Protein AF-A0A518LJ84-F1 (afdb_monomer)

Foldseek 3Di:
DDDPPPCVVLVDPLLVQLQDDPDDPVVNVVSNLVSLLSLLVQLVCLVVVNDCSCVVPLVSNLVSLVPDDDPDPSSVLSSVLSVLSSVCNVDVVSVVVCVVVNVVSNVVSCVPPVVVVVVV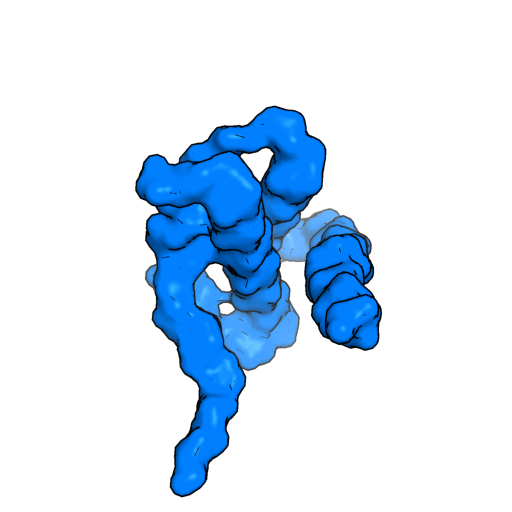VVVD

Structure (mmCIF, N/CA/C/O backbone):
data_AF-A0A518LJ84-F1
#
_entry.id   AF-A0A518LJ84-F1
#
loop_
_atom_site.group_PDB
_atom_site.id
_atom_site.type_symbol
_atom_site.label_atom_id
_atom_site.label_alt_id
_atom_site.label_comp_id
_atom_site.label_asym_id
_atom_site.label_entity_id
_atom_site.label_seq_id
_atom_site.pdbx_PDB_ins_code
_atom_site.Cartn_x
_atom_site.Cartn_y
_atom_site.Cartn_z
_atom_site.occupancy
_atom_site.B_iso_or_equiv
_atom_site.auth_seq_id
_atom_site.auth_comp_id
_atom_site.auth_asym_id
_atom_site.auth_atom_id
_atom_site.pdbx_PDB_model_num
ATOM 1 N N . MET A 1 1 ? 4.911 -29.704 13.830 1.00 45.94 1 MET A N 1
ATOM 2 C CA . MET A 1 1 ? 5.118 -28.261 14.050 1.00 45.94 1 MET A CA 1
ATOM 3 C C . MET A 1 1 ? 5.564 -27.697 12.721 1.00 45.94 1 MET A C 1
ATOM 5 O O . MET A 1 1 ? 6.708 -27.910 12.354 1.00 45.94 1 MET A O 1
ATOM 9 N N . GLY A 1 2 ? 4.630 -27.169 11.931 1.00 48.88 2 GLY A N 1
ATOM 10 C CA . GLY A 1 2 ? 4.992 -26.438 10.722 1.00 48.88 2 GLY A CA 1
ATOM 11 C C . GLY A 1 2 ? 5.272 -25.013 11.151 1.00 48.88 2 GLY A C 1
ATOM 12 O O . GLY A 1 2 ? 4.366 -24.380 11.690 1.00 48.88 2 GLY A O 1
ATOM 13 N N . ASP A 1 3 ? 6.508 -24.549 10.990 1.00 51.56 3 ASP A N 1
ATOM 14 C CA . ASP A 1 3 ? 6.766 -23.116 11.059 1.00 51.56 3 ASP A CA 1
ATOM 15 C C . ASP A 1 3 ? 5.828 -22.439 10.058 1.00 51.56 3 ASP A C 1
ATOM 17 O O . ASP A 1 3 ? 5.728 -22.858 8.900 1.00 51.56 3 ASP A O 1
ATOM 21 N N . LEU A 1 4 ? 5.091 -21.433 10.526 1.00 50.66 4 LEU A N 1
ATOM 22 C CA . LEU A 1 4 ? 4.371 -20.523 9.649 1.00 50.66 4 LEU A CA 1
ATOM 23 C C . LEU A 1 4 ? 5.421 -19.890 8.738 1.00 50.66 4 LEU A C 1
ATOM 25 O O . LEU A 1 4 ? 6.191 -19.033 9.165 1.00 50.66 4 LEU A O 1
ATOM 29 N N . TYR A 1 5 ? 5.495 -20.362 7.494 1.00 62.53 5 TYR A N 1
ATOM 30 C CA . TYR A 1 5 ? 6.326 -19.730 6.484 1.00 62.53 5 TYR A CA 1
ATOM 31 C C . TYR A 1 5 ? 5.837 -18.291 6.348 1.00 62.53 5 TYR A C 1
ATOM 33 O O . TYR A 1 5 ? 4.695 -18.076 5.950 1.00 62.53 5 TYR A O 1
ATOM 41 N N . TRP A 1 6 ? 6.667 -17.314 6.711 1.00 61.00 6 TRP A N 1
ATOM 42 C CA . TRP A 1 6 ? 6.274 -15.902 6.730 1.00 61.00 6 TRP A CA 1
ATOM 43 C C . TRP A 1 6 ? 5.717 -15.423 5.381 1.00 61.00 6 TRP A C 1
ATOM 45 O O . TRP A 1 6 ? 4.756 -14.661 5.360 1.00 61.00 6 TRP A O 1
ATOM 55 N N . GLY A 1 7 ? 6.204 -15.971 4.262 1.00 64.94 7 GLY A N 1
ATOM 56 C CA . GLY A 1 7 ? 5.665 -15.673 2.930 1.00 64.94 7 GLY A CA 1
ATOM 57 C C . GLY A 1 7 ? 4.229 -16.161 2.690 1.00 64.94 7 GLY A C 1
ATOM 58 O O . GLY A 1 7 ? 3.585 -15.698 1.758 1.00 64.94 7 GLY A O 1
ATOM 59 N N . SER A 1 8 ? 3.676 -17.044 3.534 1.00 74.19 8 SER A N 1
ATOM 60 C CA . SER A 1 8 ? 2.257 -17.438 3.459 1.00 74.19 8 SER A CA 1
ATOM 61 C C . SER A 1 8 ? 1.309 -16.284 3.784 1.00 74.19 8 SER A C 1
ATOM 63 O O . SER A 1 8 ? 0.186 -16.260 3.289 1.00 74.19 8 SER A O 1
ATOM 65 N N . VAL A 1 9 ? 1.773 -15.290 4.549 1.00 77.88 9 VAL A N 1
ATOM 66 C CA . VAL A 1 9 ? 1.003 -14.075 4.828 1.00 77.88 9 VAL A CA 1
ATOM 67 C C . VAL A 1 9 ? 0.796 -13.280 3.533 1.00 77.88 9 VAL A C 1
ATOM 69 O O . VAL A 1 9 ? -0.317 -12.848 3.259 1.00 77.88 9 VAL A O 1
ATOM 72 N N . TYR A 1 10 ? 1.810 -13.193 2.668 1.00 80.81 10 TYR A N 1
ATOM 73 C CA . TYR A 1 10 ? 1.715 -12.515 1.367 1.00 80.81 10 TYR A CA 1
ATOM 74 C C . TYR A 1 10 ? 0.922 -13.280 0.299 1.00 80.81 10 TYR A C 1
ATOM 76 O O . TYR A 1 10 ? 0.673 -12.748 -0.777 1.00 80.81 10 TYR A O 1
ATOM 84 N N . GLN A 1 11 ? 0.482 -14.509 0.582 1.00 81.88 11 GLN A N 1
ATOM 85 C CA . GLN A 1 11 ? -0.376 -15.272 -0.332 1.00 81.88 11 GLN A CA 1
ATOM 86 C C . GLN A 1 11 ? -1.857 -14.886 -0.222 1.00 81.88 11 GLN A C 1
ATOM 88 O O . GLN A 1 11 ? -2.664 -15.319 -1.046 1.00 81.88 11 GLN A O 1
ATOM 93 N N . LEU A 1 12 ? -2.237 -14.097 0.787 1.00 87.81 12 LEU A N 1
ATOM 94 C CA . LEU A 1 12 ? -3.615 -13.650 0.943 1.00 87.81 12 LEU A CA 1
ATOM 95 C C . LEU A 1 12 ? -3.965 -12.584 -0.112 1.00 87.81 12 LEU A C 1
ATOM 97 O O . LEU A 1 12 ? -3.167 -11.677 -0.359 1.00 87.81 12 LEU A O 1
ATOM 101 N N . PRO A 1 13 ? -5.166 -12.635 -0.720 1.00 90.88 13 PRO A N 1
ATOM 102 C CA . PRO A 1 13 ? -5.548 -11.707 -1.777 1.00 90.88 13 PRO A CA 1
ATOM 103 C C . PRO A 1 13 ? -6.042 -10.374 -1.198 1.00 90.88 13 PRO A C 1
ATOM 105 O O . PRO A 1 13 ? -7.207 -10.007 -1.316 1.00 90.88 13 PRO A O 1
ATOM 108 N N . TYR A 1 14 ? -5.150 -9.621 -0.550 1.00 93.56 14 TYR A N 1
ATOM 109 C CA . TYR A 1 14 ? -5.485 -8.366 0.140 1.00 93.56 14 TYR A CA 1
ATOM 110 C C . TYR A 1 14 ? -6.175 -7.325 -0.760 1.00 93.56 14 TYR A C 1
ATOM 112 O O . TYR A 1 14 ? -6.991 -6.540 -0.280 1.00 93.56 14 TYR A O 1
ATOM 120 N N . TRP A 1 15 ? -5.906 -7.338 -2.070 1.00 94.56 15 TRP A N 1
ATOM 121 C CA . TRP A 1 15 ? -6.569 -6.468 -3.053 1.00 94.56 15 TRP A CA 1
ATOM 122 C C . TRP A 1 15 ? -8.077 -6.748 -3.205 1.00 94.56 15 TRP A C 1
ATOM 124 O O . TRP A 1 15 ? -8.817 -5.881 -3.672 1.00 94.56 15 TRP A O 1
ATOM 134 N N . GLU A 1 16 ? -8.552 -7.934 -2.816 1.00 92.38 16 GLU A N 1
ATOM 135 C CA . GLU A 1 16 ? -9.975 -8.301 -2.847 1.00 92.38 16 GLU A CA 1
ATOM 136 C C . GLU A 1 16 ? -10.723 -7.790 -1.613 1.00 92.38 16 GLU A C 1
ATOM 138 O O . GLU A 1 16 ? -11.912 -7.492 -1.696 1.00 92.38 16 GLU A O 1
ATOM 143 N N . PHE A 1 17 ? -10.025 -7.630 -0.486 1.00 90.44 17 PHE A N 1
ATOM 144 C CA . PHE A 1 17 ? -10.625 -7.283 0.806 1.00 90.44 17 PHE A CA 1
ATOM 145 C C . PHE A 1 17 ? -10.529 -5.798 1.170 1.00 90.44 17 PHE A C 1
ATOM 147 O O . PHE A 1 17 ? -11.128 -5.368 2.153 1.00 90.44 17 PHE A O 1
ATOM 154 N N . ILE A 1 18 ? -9.802 -5.004 0.380 1.00 88.25 18 ILE A N 1
ATOM 155 C CA . ILE A 1 18 ? -9.523 -3.591 0.672 1.00 88.25 18 ILE A CA 1
ATOM 156 C C . ILE A 1 18 ? -10.785 -2.713 0.789 1.00 88.25 18 ILE A C 1
ATOM 158 O O . ILE A 1 18 ? -10.754 -1.687 1.465 1.00 88.25 18 ILE A O 1
ATOM 162 N N . ASP A 1 19 ? -11.882 -3.117 0.143 1.00 82.56 19 ASP A N 1
ATOM 163 C CA . ASP A 1 19 ? -13.167 -2.406 0.093 1.00 82.56 19 ASP A CA 1
ATOM 164 C C . ASP A 1 19 ? -14.325 -3.376 0.392 1.00 82.56 19 ASP A C 1
ATOM 166 O O . ASP A 1 19 ? -15.261 -3.537 -0.388 1.00 82.56 19 ASP A O 1
ATOM 170 N N . ALA A 1 20 ? -14.218 -4.130 1.491 1.00 77.50 20 ALA A N 1
ATOM 171 C CA . ALA A 1 20 ? -15.264 -5.068 1.889 1.00 77.50 20 ALA A CA 1
ATOM 172 C C . ALA A 1 20 ? -16.531 -4.322 2.360 1.00 77.50 20 ALA A C 1
ATOM 174 O O . ALA A 1 20 ? -16.497 -3.538 3.310 1.00 77.50 20 ALA A O 1
ATOM 175 N N . PHE A 1 21 ? -17.663 -4.591 1.700 1.00 66.75 21 PHE A N 1
ATOM 176 C CA . PHE A 1 21 ? -18.907 -3.819 1.838 1.00 66.75 21 PHE A CA 1
ATOM 177 C C . PHE A 1 21 ? -19.804 -4.212 3.025 1.00 66.75 21 PHE A C 1
ATOM 179 O O . PHE A 1 21 ? -20.750 -3.487 3.324 1.00 66.75 21 PHE A O 1
ATOM 186 N N . GLU A 1 22 ? -19.538 -5.332 3.702 1.00 80.69 22 GLU A N 1
ATOM 187 C CA . GLU A 1 22 ? -20.437 -5.896 4.731 1.00 80.69 22 GLU A CA 1
ATOM 188 C C . GLU A 1 22 ? -20.034 -5.565 6.180 1.00 80.69 22 GLU A C 1
ATOM 190 O O . GLU A 1 22 ? -20.578 -6.135 7.123 1.00 80.69 22 GLU A O 1
ATOM 195 N N . LEU A 1 23 ? -19.086 -4.648 6.370 1.00 85.12 23 LEU A N 1
ATOM 196 C CA . LEU A 1 23 ? -18.543 -4.293 7.682 1.00 85.12 23 LEU A CA 1
ATOM 197 C C . LEU A 1 23 ? -19.079 -2.951 8.182 1.00 85.12 23 LEU A C 1
ATOM 199 O O . LEU A 1 23 ? -19.420 -2.065 7.393 1.00 85.12 23 LEU A O 1
ATOM 203 N N . ASP A 1 24 ? -19.107 -2.786 9.506 1.00 89.75 24 ASP A N 1
ATOM 204 C CA . ASP A 1 24 ? -19.301 -1.462 10.094 1.00 89.75 24 ASP A CA 1
ATOM 205 C C . ASP A 1 24 ? -18.119 -0.528 9.767 1.00 89.75 24 ASP A C 1
ATOM 207 O O . ASP A 1 24 ? -17.092 -0.938 9.222 1.00 89.75 24 ASP A O 1
ATOM 211 N N . GLU A 1 25 ? -18.272 0.766 10.048 1.00 86.88 25 GLU A N 1
ATOM 212 C CA . GLU A 1 25 ? -17.279 1.767 9.654 1.00 86.88 25 GLU A CA 1
ATOM 213 C C . GLU A 1 25 ? -15.900 1.538 10.294 1.00 86.88 25 GLU A C 1
ATOM 215 O O . GLU A 1 25 ? -14.881 1.733 9.625 1.00 86.88 25 GLU A O 1
ATOM 220 N N . GLU A 1 26 ? -15.858 1.091 11.551 1.00 88.31 26 GLU A N 1
ATOM 221 C CA . GLU A 1 26 ? -14.619 0.851 12.291 1.00 88.31 26 GLU A CA 1
ATOM 222 C C . GLU A 1 26 ? -13.906 -0.402 11.773 1.00 88.31 26 GLU A C 1
ATOM 224 O O . GLU A 1 26 ? -12.722 -0.352 11.433 1.00 88.31 26 GLU A O 1
ATOM 229 N N . GLN A 1 27 ? -14.638 -1.505 11.630 1.00 89.56 27 GLN A N 1
ATOM 230 C CA . GLN A 1 27 ? -14.143 -2.763 11.080 1.00 89.56 27 GLN A CA 1
ATOM 231 C C . GLN A 1 27 ? -13.671 -2.597 9.639 1.00 89.56 27 GLN A C 1
ATOM 233 O O . GLN A 1 27 ? -12.604 -3.094 9.275 1.00 89.56 27 GLN A O 1
ATOM 238 N N . ARG A 1 28 ? -14.434 -1.863 8.823 1.00 89.56 28 ARG A N 1
ATOM 239 C CA . ARG A 1 28 ? -14.054 -1.542 7.448 1.00 89.56 28 ARG A CA 1
ATOM 240 C C . ARG A 1 28 ? -12.768 -0.732 7.429 1.00 89.56 28 ARG A C 1
ATOM 242 O O . ARG A 1 28 ? -11.857 -1.093 6.697 1.00 89.56 28 ARG A O 1
ATOM 249 N N . ARG A 1 29 ? -12.650 0.315 8.255 1.00 89.56 29 ARG A N 1
ATOM 250 C CA . ARG A 1 29 ? -11.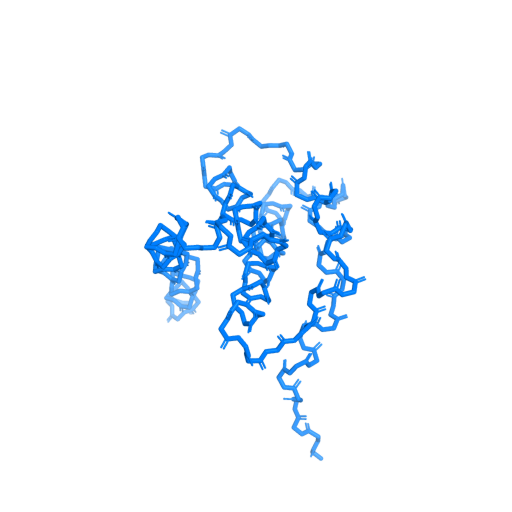419 1.115 8.344 1.00 89.56 29 ARG A CA 1
ATOM 251 C C . ARG A 1 29 ? -10.226 0.250 8.741 1.00 89.56 29 ARG A C 1
ATOM 253 O O . ARG A 1 29 ? -9.197 0.312 8.074 1.00 89.56 29 ARG A O 1
ATOM 260 N N . PHE A 1 30 ? -10.374 -0.573 9.777 1.00 89.88 30 PHE A N 1
ATOM 261 C CA . PHE A 1 30 ? -9.328 -1.489 10.226 1.00 89.88 30 PHE A CA 1
ATOM 262 C C . PHE A 1 30 ? -8.889 -2.441 9.106 1.00 89.88 30 PHE A C 1
ATOM 264 O O . PHE A 1 30 ? -7.693 -2.562 8.835 1.00 89.88 30 PHE A O 1
ATOM 271 N N . LEU A 1 31 ? -9.842 -3.069 8.410 1.00 91.75 31 LEU A N 1
ATOM 272 C CA . LEU A 1 31 ? -9.551 -3.997 7.320 1.00 91.75 31 LEU A CA 1
ATOM 273 C C . LEU A 1 31 ? -8.895 -3.292 6.128 1.00 91.75 31 LEU A C 1
ATOM 275 O O . LEU A 1 31 ? -7.877 -3.771 5.629 1.00 91.75 31 LEU A O 1
ATOM 279 N N . THR A 1 32 ? -9.432 -2.150 5.691 1.00 93.12 32 THR A N 1
ATOM 280 C CA . THR A 1 32 ? -8.875 -1.351 4.593 1.00 93.12 32 THR A CA 1
ATOM 281 C C . THR A 1 32 ? -7.443 -0.926 4.907 1.00 93.12 32 THR A C 1
ATOM 283 O O . THR A 1 32 ? -6.559 -1.096 4.069 1.00 93.12 32 THR A O 1
ATOM 286 N N . HIS A 1 33 ? -7.181 -0.422 6.119 1.00 93.94 33 HIS A N 1
ATOM 287 C CA . HIS A 1 33 ? -5.840 -0.008 6.547 1.00 93.94 33 HIS A CA 1
ATOM 288 C C . HIS A 1 33 ? -4.884 -1.195 6.613 1.00 93.94 33 HIS A C 1
ATOM 290 O O . HIS A 1 33 ? -3.781 -1.111 6.080 1.00 93.94 33 HIS A O 1
ATOM 296 N N . GLY A 1 34 ? -5.316 -2.319 7.188 1.00 93.12 34 GLY A N 1
ATOM 297 C CA . GLY A 1 34 ? -4.529 -3.550 7.225 1.00 93.12 34 GLY A CA 1
ATOM 298 C C . GLY A 1 34 ? -4.162 -4.047 5.825 1.00 93.12 34 GLY A C 1
ATOM 299 O O . GLY A 1 34 ? -2.992 -4.308 5.554 1.00 93.12 34 GLY A O 1
ATOM 300 N N . CYS A 1 35 ? -5.130 -4.107 4.906 1.00 94.94 35 CYS A N 1
ATOM 301 C CA . CYS A 1 35 ? -4.890 -4.517 3.520 1.00 94.94 35 CYS A CA 1
ATOM 302 C C . CYS A 1 35 ? -3.926 -3.566 2.803 1.00 94.94 35 CYS A C 1
ATOM 304 O O . CYS A 1 35 ? -3.002 -4.024 2.134 1.00 94.94 35 CYS A O 1
ATOM 306 N N . LEU A 1 36 ? -4.104 -2.251 2.968 1.00 95.81 36 LEU A N 1
ATOM 307 C CA . LEU A 1 36 ? -3.210 -1.245 2.394 1.00 95.81 36 LEU A CA 1
ATOM 308 C C . LEU A 1 36 ? -1.778 -1.401 2.906 1.00 95.81 36 LEU A C 1
ATOM 310 O O . LEU A 1 36 ? -0.854 -1.437 2.098 1.00 95.81 36 LEU A O 1
ATOM 314 N N . VAL A 1 37 ? -1.588 -1.537 4.221 1.00 95.75 37 VAL A N 1
ATOM 315 C CA . VAL A 1 37 ? -0.259 -1.732 4.821 1.00 95.75 37 VAL A CA 1
ATOM 316 C C . VAL A 1 37 ? 0.399 -2.992 4.265 1.00 95.75 37 VAL A C 1
ATOM 318 O O . VAL A 1 37 ? 1.544 -2.921 3.830 1.00 95.75 37 VAL A O 1
ATOM 321 N N . MET A 1 38 ? -0.326 -4.111 4.190 1.00 94.94 38 MET A N 1
ATOM 322 C CA . MET A 1 38 ? 0.222 -5.359 3.653 1.00 94.94 38 MET A CA 1
ATOM 323 C C . MET A 1 38 ? 0.633 -5.232 2.183 1.00 94.94 38 MET A C 1
ATOM 325 O O . MET A 1 38 ? 1.728 -5.657 1.818 1.00 94.94 38 MET A O 1
ATOM 329 N N . LEU A 1 39 ? -0.205 -4.615 1.343 1.00 95.69 39 LEU A N 1
ATOM 330 C CA . LEU A 1 39 ? 0.105 -4.368 -0.071 1.00 95.69 39 LEU A CA 1
ATOM 331 C C . LEU A 1 39 ? 1.320 -3.450 -0.243 1.00 95.69 39 LEU A C 1
ATOM 333 O O . LEU A 1 39 ? 2.155 -3.702 -1.109 1.00 95.69 39 LEU A O 1
ATOM 337 N N . ILE A 1 40 ? 1.454 -2.423 0.599 1.00 96.31 40 ILE A N 1
ATOM 338 C CA . ILE A 1 40 ? 2.625 -1.538 0.607 1.00 96.31 40 ILE A CA 1
ATOM 339 C C . ILE A 1 40 ? 3.882 -2.319 0.997 1.00 96.31 40 ILE A C 1
ATOM 341 O O . ILE A 1 40 ? 4.905 -2.184 0.333 1.00 96.31 40 ILE A O 1
ATOM 345 N N . THR A 1 41 ? 3.813 -3.170 2.024 1.00 94.19 41 THR A N 1
ATOM 346 C CA . THR A 1 41 ? 4.944 -4.013 2.432 1.00 94.19 41 THR A CA 1
ATOM 347 C C . THR A 1 41 ? 5.378 -4.955 1.310 1.00 94.19 41 THR A C 1
ATOM 349 O O . THR A 1 41 ? 6.563 -5.006 0.998 1.00 94.19 41 THR A O 1
ATOM 352 N N . MET A 1 42 ? 4.439 -5.632 0.640 1.00 93.75 42 MET A N 1
ATOM 353 C CA . MET A 1 42 ? 4.751 -6.486 -0.516 1.00 93.75 42 MET A CA 1
ATOM 354 C C . MET A 1 42 ? 5.382 -5.701 -1.674 1.00 93.75 42 MET A C 1
ATOM 356 O O . MET A 1 42 ? 6.306 -6.188 -2.330 1.00 93.75 42 MET A O 1
ATOM 360 N N . ALA A 1 43 ? 4.909 -4.476 -1.922 1.00 94.81 43 ALA A N 1
ATOM 361 C CA . ALA A 1 43 ? 5.494 -3.601 -2.930 1.00 94.81 43 ALA A CA 1
ATOM 362 C C . ALA A 1 43 ? 6.933 -3.193 -2.569 1.00 94.81 43 ALA A C 1
ATOM 364 O O . ALA A 1 43 ? 7.803 -3.216 -3.437 1.00 94.81 43 ALA A O 1
ATOM 365 N N . PHE A 1 44 ? 7.208 -2.881 -1.300 1.00 93.62 44 PHE A N 1
ATOM 366 C CA . PHE A 1 44 ? 8.566 -2.578 -0.841 1.00 93.62 44 PHE A CA 1
ATOM 367 C C . PHE A 1 44 ? 9.498 -3.780 -0.901 1.00 93.62 44 PHE A C 1
ATOM 369 O O . PHE A 1 44 ? 10.602 -3.631 -1.409 1.00 93.62 44 PHE A O 1
ATOM 376 N N . GLU A 1 45 ? 9.058 -4.977 -0.510 1.00 91.81 45 GLU A N 1
ATOM 377 C CA . GLU A 1 45 ? 9.889 -6.176 -0.687 1.00 91.81 45 GLU A CA 1
ATOM 378 C C . GLU A 1 45 ? 10.250 -6.422 -2.152 1.00 91.81 45 GLU A C 1
ATOM 380 O O . GLU A 1 45 ? 11.359 -6.864 -2.454 1.00 91.81 45 GLU A O 1
ATOM 385 N N . THR A 1 46 ? 9.332 -6.101 -3.065 1.00 92.75 46 THR A N 1
ATOM 386 C CA . THR A 1 46 ? 9.584 -6.195 -4.505 1.00 92.75 46 THR A CA 1
ATOM 387 C C . THR A 1 46 ? 10.604 -5.161 -4.969 1.00 92.75 46 THR A C 1
ATOM 389 O O . THR A 1 46 ? 11.524 -5.491 -5.715 1.00 92.75 46 THR A O 1
ATOM 392 N N . LEU A 1 47 ? 10.486 -3.915 -4.505 1.00 91.50 47 LEU A N 1
ATOM 393 C CA . LEU A 1 47 ? 11.447 -2.856 -4.817 1.00 91.50 47 LEU A CA 1
ATOM 394 C C . LEU A 1 47 ? 12.841 -3.173 -4.257 1.00 91.50 47 LEU A C 1
ATOM 396 O O . LEU A 1 47 ? 13.831 -3.022 -4.972 1.00 91.50 47 LEU A O 1
ATOM 400 N N . ASP A 1 48 ? 12.926 -3.692 -3.037 1.00 89.12 48 ASP A N 1
ATOM 401 C CA . ASP A 1 48 ? 14.186 -4.064 -2.383 1.00 89.12 48 ASP A CA 1
ATOM 402 C C . ASP A 1 48 ? 14.803 -5.359 -2.953 1.00 89.12 48 ASP A C 1
ATOM 404 O O . ASP A 1 48 ? 15.923 -5.729 -2.598 1.00 89.12 48 ASP A O 1
ATOM 408 N N . GLY A 1 49 ? 14.097 -6.050 -3.858 1.00 86.38 49 GLY A N 1
ATOM 409 C CA . GLY A 1 49 ? 14.540 -7.302 -4.477 1.00 86.38 49 GLY A CA 1
ATOM 410 C C . GLY A 1 49 ? 14.479 -8.516 -3.543 1.00 86.38 49 GLY A C 1
ATOM 411 O O . GLY A 1 49 ? 15.109 -9.536 -3.820 1.00 86.38 49 GLY A O 1
ATOM 412 N N . ALA A 1 50 ? 13.744 -8.408 -2.434 1.00 82.88 50 ALA A N 1
ATOM 413 C CA . ALA A 1 50 ? 13.584 -9.454 -1.428 1.00 82.88 50 ALA A CA 1
ATOM 414 C C . ALA A 1 50 ? 12.454 -10.447 -1.759 1.00 82.88 50 ALA A C 1
ATOM 416 O O . ALA A 1 50 ? 12.473 -11.575 -1.263 1.00 82.88 50 ALA A O 1
ATOM 417 N N . GLY A 1 51 ? 11.497 -10.057 -2.607 1.00 83.88 51 GLY A N 1
ATOM 418 C CA . GLY A 1 51 ? 10.375 -10.901 -3.022 1.00 83.88 51 GLY A CA 1
ATOM 419 C C . GLY A 1 51 ? 9.736 -10.448 -4.334 1.00 83.88 51 GLY A C 1
ATOM 420 O O . GLY A 1 51 ? 10.094 -9.415 -4.887 1.00 83.88 51 GLY A O 1
ATOM 421 N N . ASP A 1 52 ? 8.790 -11.231 -4.845 1.00 87.75 52 ASP A N 1
ATOM 422 C CA . ASP A 1 52 ? 8.081 -10.985 -6.110 1.00 87.75 52 ASP A CA 1
ATOM 423 C C . ASP A 1 52 ? 6.553 -11.142 -5.989 1.00 87.75 52 ASP A C 1
ATOM 425 O O . ASP A 1 52 ? 5.832 -11.084 -6.985 1.00 87.75 52 ASP A O 1
ATOM 429 N N . TYR A 1 53 ? 6.041 -11.278 -4.762 1.00 84.12 53 TYR A N 1
ATOM 430 C CA . TYR A 1 53 ? 4.653 -11.648 -4.458 1.00 84.12 53 TYR A CA 1
ATOM 431 C C . TYR A 1 53 ? 3.591 -10.781 -5.149 1.00 84.12 53 TYR A C 1
ATOM 433 O O . TYR A 1 53 ? 2.511 -11.271 -5.482 1.00 84.12 53 TYR A O 1
ATOM 441 N N . ILE A 1 54 ? 3.877 -9.494 -5.366 1.00 90.69 54 ILE A N 1
ATOM 442 C CA . ILE A 1 54 ? 2.917 -8.557 -5.957 1.00 90.69 54 ILE A CA 1
ATOM 443 C C . ILE A 1 54 ? 2.976 -8.513 -7.490 1.00 90.69 54 ILE A C 1
ATOM 445 O O . ILE A 1 54 ? 2.033 -8.014 -8.103 1.00 90.69 54 ILE A O 1
ATOM 449 N N . LEU A 1 55 ? 4.042 -9.027 -8.123 1.00 91.62 55 LEU A N 1
ATOM 450 C CA . LEU A 1 55 ? 4.298 -8.850 -9.560 1.00 91.62 55 LEU A CA 1
ATOM 451 C C . LEU A 1 55 ? 3.168 -9.419 -10.424 1.00 91.62 55 LEU A C 1
ATOM 453 O O . LEU A 1 55 ? 2.639 -8.721 -11.289 1.00 91.62 55 LEU A O 1
ATOM 457 N N . ASP A 1 56 ? 2.710 -10.630 -10.111 1.00 91.44 56 ASP A N 1
ATOM 458 C CA . ASP A 1 56 ? 1.616 -11.303 -10.828 1.00 91.44 56 ASP A CA 1
ATOM 459 C C . ASP A 1 56 ? 0.232 -10.676 -10.574 1.00 91.44 56 ASP A C 1
ATOM 461 O O . ASP A 1 56 ? -0.778 -11.119 -11.134 1.00 91.44 56 ASP A O 1
ATOM 465 N N . LYS A 1 57 ? 0.157 -9.684 -9.679 1.00 93.38 57 LYS A N 1
ATOM 466 C CA . LYS A 1 57 ? -1.080 -9.053 -9.200 1.00 93.38 57 LYS A CA 1
ATOM 467 C C . LYS A 1 57 ? -1.041 -7.530 -9.282 1.00 93.38 57 LYS A C 1
ATOM 469 O O . LYS A 1 57 ? -1.947 -6.891 -8.747 1.00 93.38 57 LYS A O 1
ATOM 474 N N . LEU A 1 58 ? -0.049 -6.944 -9.957 1.00 93.88 58 LEU A N 1
ATOM 475 C CA . LEU A 1 58 ? 0.133 -5.490 -10.038 1.00 93.88 58 LEU A CA 1
ATOM 476 C C . LEU A 1 58 ? -1.132 -4.770 -10.511 1.00 93.88 58 LEU A C 1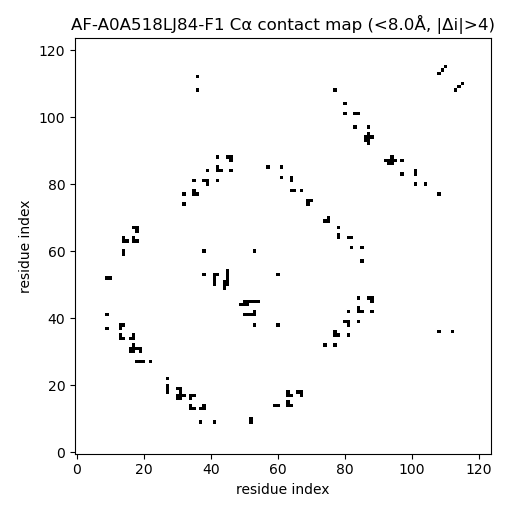
ATOM 478 O O . LEU A 1 58 ? -1.566 -3.819 -9.863 1.00 93.88 58 LEU A O 1
ATOM 482 N N . ASP A 1 59 ? -1.751 -5.247 -11.590 1.00 94.75 59 ASP A N 1
ATOM 483 C CA . ASP A 1 59 ? -2.960 -4.626 -12.141 1.00 94.75 59 ASP A CA 1
ATOM 484 C C . ASP A 1 59 ? -4.144 -4.743 -11.173 1.00 94.75 59 ASP A C 1
ATOM 486 O O . ASP A 1 59 ? -4.794 -3.745 -10.869 1.00 94.75 59 ASP A O 1
ATOM 490 N N . SER A 1 60 ? -4.350 -5.919 -10.569 1.00 95.06 60 SER A N 1
ATOM 491 C CA . SER A 1 60 ? -5.377 -6.108 -9.537 1.00 95.06 60 SER A CA 1
ATOM 492 C C . SER A 1 60 ? -5.173 -5.182 -8.336 1.00 95.06 60 SER A C 1
ATOM 494 O O . SER A 1 60 ? -6.142 -4.640 -7.803 1.00 95.06 60 SER A O 1
ATOM 496 N N . CYS A 1 61 ? -3.923 -4.974 -7.913 1.00 95.19 61 CYS A N 1
ATOM 497 C CA . CYS A 1 61 ? -3.580 -4.082 -6.807 1.00 95.19 61 CYS A CA 1
ATOM 498 C C . CYS A 1 61 ? -3.814 -2.610 -7.167 1.00 95.19 61 CYS A C 1
ATOM 500 O O . CYS A 1 61 ? -4.317 -1.852 -6.337 1.00 95.19 61 CYS A O 1
ATOM 502 N N . ARG A 1 62 ? -3.503 -2.203 -8.404 1.00 95.31 62 ARG A N 1
ATOM 503 C CA . ARG A 1 62 ? -3.784 -0.852 -8.917 1.00 95.31 62 ARG A CA 1
ATOM 504 C C . ARG A 1 62 ? -5.276 -0.575 -8.964 1.00 95.31 62 ARG A C 1
ATOM 506 O O . ARG A 1 62 ? -5.722 0.444 -8.435 1.00 95.31 62 ARG A O 1
ATOM 513 N N . ASP A 1 63 ? -6.039 -1.500 -9.535 1.00 94.88 63 ASP A N 1
ATOM 514 C CA . ASP A 1 63 ? -7.491 -1.394 -9.617 1.00 94.88 63 ASP A CA 1
ATOM 515 C C . ASP A 1 63 ? -8.111 -1.342 -8.221 1.00 94.88 63 ASP A C 1
ATOM 517 O O . ASP A 1 63 ? -9.015 -0.549 -7.967 1.00 94.88 63 ASP A O 1
ATOM 521 N N . ALA A 1 64 ? -7.613 -2.161 -7.293 1.00 94.38 64 ALA A N 1
ATOM 522 C CA . ALA A 1 64 ? -8.051 -2.159 -5.905 1.00 94.38 64 ALA A CA 1
ATOM 523 C C . ALA A 1 64 ? -7.772 -0.823 -5.210 1.00 94.38 64 ALA A C 1
ATOM 525 O O . ALA A 1 64 ? -8.691 -0.241 -4.637 1.00 94.38 64 ALA A O 1
ATOM 526 N N . ALA A 1 65 ? -6.554 -0.287 -5.329 1.00 94.38 65 ALA A N 1
ATOM 527 C CA . ALA A 1 65 ? -6.197 1.016 -4.772 1.00 94.38 65 ALA A CA 1
ATOM 528 C C . ALA A 1 65 ? -7.065 2.151 -5.343 1.00 94.38 65 ALA A C 1
ATOM 530 O O . ALA A 1 65 ? -7.494 3.031 -4.602 1.00 94.38 65 ALA A O 1
ATOM 531 N N . ALA A 1 66 ? -7.377 2.116 -6.643 1.00 93.69 66 ALA A N 1
ATOM 532 C CA . ALA A 1 66 ? -8.220 3.116 -7.299 1.00 93.69 66 ALA A CA 1
ATOM 533 C C . ALA A 1 66 ? -9.695 3.077 -6.852 1.00 93.69 66 ALA A C 1
ATOM 535 O O . ALA A 1 66 ? -10.401 4.082 -6.971 1.00 93.69 66 ALA A O 1
ATOM 536 N N . ARG A 1 67 ? -10.180 1.937 -6.341 1.00 92.44 67 ARG A N 1
ATOM 537 C CA . ARG A 1 67 ? -11.550 1.804 -5.817 1.00 92.44 67 ARG A CA 1
ATOM 538 C C . ARG A 1 67 ? -11.717 2.370 -4.411 1.00 92.44 67 ARG A C 1
ATOM 540 O O . ARG A 1 67 ? -12.837 2.736 -4.063 1.00 92.44 67 ARG A O 1
ATOM 547 N N . VAL A 1 68 ? -10.641 2.485 -3.630 1.00 92.00 68 VAL A N 1
ATOM 548 C CA . VAL A 1 68 ? -10.707 2.992 -2.253 1.00 92.00 68 VAL A CA 1
ATOM 549 C C . VAL A 1 68 ? -11.115 4.465 -2.259 1.00 92.00 68 VAL A C 1
ATOM 551 O O . VAL A 1 68 ? -10.327 5.354 -2.578 1.00 92.00 68 VAL A O 1
ATOM 554 N N . LYS A 1 69 ? -12.367 4.735 -1.880 1.00 84.00 69 LYS A N 1
ATOM 555 C CA . LYS A 1 69 ? -12.903 6.093 -1.730 1.00 84.00 69 LYS A CA 1
ATOM 556 C C . LYS A 1 69 ? -12.964 6.446 -0.255 1.00 84.00 69 LYS A C 1
ATOM 558 O O . LYS A 1 69 ? -13.834 5.962 0.462 1.00 84.00 69 LYS A O 1
ATOM 563 N N . SER A 1 70 ? -12.064 7.315 0.191 1.00 82.44 70 SER A N 1
ATOM 564 C CA . SER A 1 70 ? -12.056 7.791 1.572 1.00 82.44 70 SER A CA 1
ATOM 565 C C . SER A 1 70 ? -11.747 9.281 1.652 1.00 82.44 70 SER A C 1
ATOM 567 O O . SER A 1 70 ? -10.874 9.787 0.946 1.00 82.44 70 SER A O 1
ATOM 569 N N . ASN A 1 71 ? -12.476 9.979 2.525 1.00 82.56 71 ASN A N 1
ATOM 570 C CA . ASN A 1 71 ? -12.205 11.375 2.881 1.00 82.56 71 ASN A CA 1
ATOM 571 C C . ASN A 1 71 ? -11.199 11.491 4.038 1.00 82.56 71 ASN A C 1
ATOM 573 O O . ASN A 1 71 ? -10.749 12.593 4.345 1.00 82.56 71 ASN A O 1
ATOM 577 N N . ASP A 1 72 ? -10.862 10.368 4.673 1.00 90.31 72 ASP A N 1
ATOM 578 C CA . ASP A 1 72 ? -9.893 10.295 5.758 1.00 90.31 72 ASP A CA 1
ATOM 579 C C . ASP A 1 72 ? -8.462 10.479 5.224 1.00 90.31 72 ASP A C 1
ATOM 581 O O . ASP A 1 72 ? -8.043 9.837 4.256 1.00 90.31 72 ASP A O 1
ATOM 585 N N . GLU A 1 73 ? -7.718 11.393 5.849 1.00 92.75 73 GLU A N 1
ATOM 586 C CA 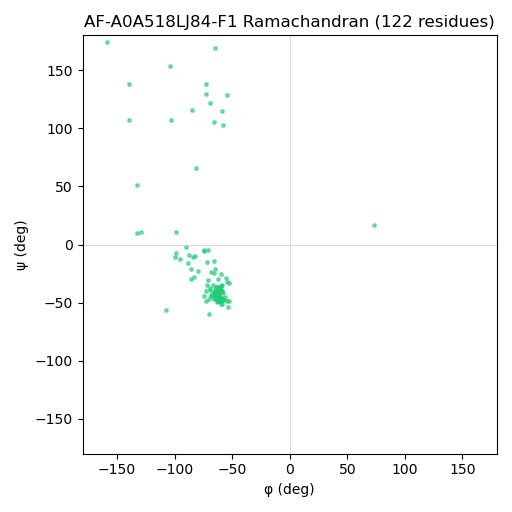. GLU A 1 73 ? -6.354 11.756 5.451 1.00 92.75 73 GLU A CA 1
ATOM 587 C C . GLU A 1 73 ? -5.395 10.571 5.513 1.00 92.75 73 GLU A C 1
ATOM 589 O O . GLU A 1 73 ? -4.583 10.395 4.607 1.00 92.75 73 GLU A O 1
ATOM 594 N N . GLU A 1 74 ? -5.528 9.735 6.539 1.00 93.25 74 GLU A N 1
ATOM 595 C CA . GLU A 1 74 ? -4.683 8.563 6.748 1.00 93.25 74 GLU A CA 1
ATOM 596 C C . GLU A 1 74 ? -4.898 7.516 5.645 1.00 93.25 74 GLU A C 1
ATOM 598 O O . GLU A 1 74 ? -3.943 7.036 5.034 1.00 93.25 74 GLU A O 1
ATOM 603 N N . THR A 1 75 ? -6.154 7.233 5.299 1.00 93.94 75 THR A N 1
ATOM 604 C CA . THR A 1 75 ? -6.492 6.326 4.195 1.00 93.94 75 THR A CA 1
ATOM 605 C C . THR A 1 75 ? -5.954 6.842 2.861 1.00 93.94 75 THR A C 1
ATOM 607 O O . THR A 1 75 ? -5.383 6.069 2.093 1.00 93.94 75 THR A O 1
ATOM 610 N N . ARG A 1 76 ? -6.092 8.146 2.577 1.00 95.12 76 ARG A N 1
ATOM 611 C CA . ARG A 1 76 ? -5.536 8.748 1.352 1.00 95.12 76 ARG A CA 1
ATOM 612 C C . ARG A 1 76 ? -4.020 8.622 1.306 1.00 95.12 76 ARG A C 1
ATOM 614 O O . ARG A 1 76 ? -3.481 8.203 0.287 1.00 95.12 76 ARG A O 1
ATOM 621 N N . PHE A 1 77 ? -3.347 8.909 2.418 1.00 96.25 77 PHE A N 1
ATOM 622 C CA . PHE A 1 77 ? -1.902 8.757 2.536 1.00 96.25 77 PHE A CA 1
ATOM 623 C C . PHE A 1 77 ? -1.447 7.325 2.213 1.00 96.25 77 PHE A C 1
ATOM 625 O O . PHE A 1 77 ? -0.496 7.139 1.448 1.00 96.25 77 PHE A O 1
ATOM 632 N N . LEU A 1 78 ? -2.137 6.311 2.739 1.00 97.00 78 LEU A N 1
ATOM 633 C CA . LEU A 1 78 ? -1.843 4.908 2.444 1.00 97.00 78 LEU A CA 1
ATOM 634 C C . LEU A 1 78 ? -2.081 4.562 0.964 1.00 97.00 78 LEU A C 1
ATOM 636 O O . LEU A 1 78 ? -1.205 3.974 0.331 1.00 97.00 78 LEU A O 1
ATOM 640 N N . VAL A 1 79 ? -3.221 4.962 0.390 1.00 96.81 79 VAL A N 1
ATOM 641 C CA . VAL A 1 79 ? -3.550 4.715 -1.028 1.00 96.81 79 VAL A CA 1
ATOM 642 C C . VAL A 1 79 ? -2.519 5.352 -1.959 1.00 96.81 79 VAL A C 1
ATOM 644 O O . VAL A 1 79 ? -2.004 4.681 -2.852 1.00 96.81 79 VAL A O 1
ATOM 647 N N . GLU A 1 80 ? -2.167 6.617 -1.732 1.00 96.44 80 GLU A N 1
ATOM 648 C CA . GLU A 1 80 ? -1.148 7.319 -2.518 1.00 96.44 80 GLU A CA 1
ATOM 649 C C . GLU A 1 80 ? 0.215 6.632 -2.417 1.00 96.44 80 GLU A C 1
ATOM 651 O O . GLU A 1 80 ? 0.918 6.496 -3.416 1.00 96.44 80 GLU A O 1
ATOM 656 N N . THR A 1 81 ? 0.590 6.173 -1.218 1.00 97.38 81 THR A N 1
ATOM 657 C CA . THR A 1 81 ? 1.859 5.462 -1.011 1.00 97.38 81 THR A CA 1
ATOM 658 C C . THR A 1 81 ? 1.881 4.146 -1.781 1.00 97.38 81 THR A C 1
ATOM 660 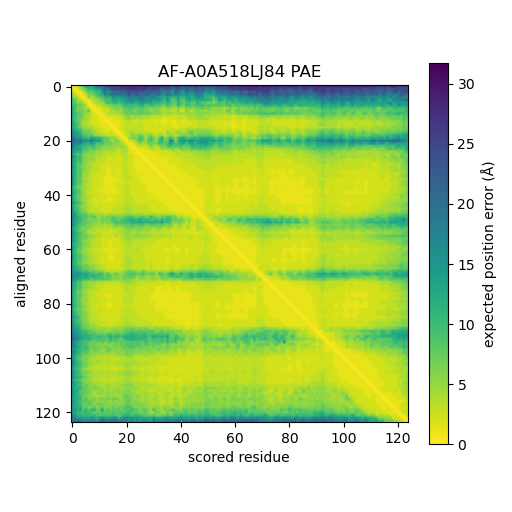O O . THR A 1 81 ? 2.869 3.845 -2.448 1.00 97.38 81 THR A O 1
ATOM 663 N N . LEU A 1 82 ? 0.781 3.388 -1.753 1.00 97.12 82 LEU A N 1
ATOM 664 C CA . LEU A 1 82 ? 0.653 2.157 -2.527 1.00 97.12 82 LEU A CA 1
ATOM 665 C C . LEU A 1 82 ? 0.755 2.431 -4.032 1.00 97.12 82 LEU A C 1
ATOM 667 O O . LEU A 1 82 ? 1.515 1.766 -4.727 1.00 97.12 82 LEU A O 1
ATOM 671 N N . GLN A 1 83 ? 0.039 3.432 -4.544 1.00 95.88 83 GLN A N 1
ATOM 672 C CA . GLN A 1 83 ? 0.093 3.804 -5.962 1.00 95.88 83 GLN A CA 1
ATOM 673 C C . GLN A 1 83 ? 1.499 4.239 -6.395 1.00 95.88 83 GLN A C 1
ATOM 675 O O . GLN A 1 83 ? 1.953 3.867 -7.480 1.00 95.88 83 GLN A O 1
ATOM 680 N N . MET A 1 84 ? 2.204 4.981 -5.539 1.00 95.62 84 MET A N 1
ATOM 681 C CA . MET A 1 84 ? 3.588 5.395 -5.758 1.00 95.62 84 MET A CA 1
ATOM 682 C C . MET A 1 84 ? 4.523 4.182 -5.843 1.00 95.62 84 MET A C 1
ATOM 684 O O . MET A 1 84 ? 5.268 4.054 -6.815 1.00 95.62 84 MET A O 1
ATOM 688 N N . ALA A 1 85 ? 4.426 3.250 -4.891 1.00 96.12 85 ALA A N 1
ATOM 689 C CA . ALA A 1 85 ? 5.238 2.035 -4.876 1.00 96.12 85 ALA A CA 1
ATOM 690 C C . ALA A 1 85 ? 4.951 1.140 -6.097 1.00 96.12 85 ALA A C 1
ATOM 692 O O . ALA A 1 85 ? 5.872 0.712 -6.791 1.00 96.12 85 ALA A O 1
ATOM 693 N N . LEU A 1 86 ? 3.674 0.932 -6.438 1.00 95.69 86 LEU A N 1
ATOM 694 C CA . LEU A 1 86 ? 3.258 0.181 -7.630 1.00 95.69 86 LEU A CA 1
ATOM 695 C C . LEU A 1 86 ? 3.725 0.833 -8.940 1.00 95.69 86 LEU A C 1
ATOM 697 O O . LEU A 1 86 ? 3.918 0.140 -9.940 1.00 95.69 86 LEU A O 1
ATOM 701 N N . SER A 1 87 ? 3.868 2.158 -8.973 1.00 94.25 87 SER A N 1
ATOM 702 C CA . SER A 1 87 ? 4.400 2.873 -10.139 1.00 94.25 87 SER A CA 1
ATOM 703 C C . SER A 1 87 ? 5.911 2.678 -10.260 1.00 94.25 87 SER A C 1
ATOM 705 O O . SER A 1 87 ? 6.391 2.352 -11.348 1.00 94.25 87 SER A O 1
ATOM 707 N N . ALA A 1 88 ? 6.635 2.786 -9.140 1.00 94.44 88 ALA A N 1
ATOM 708 C CA . ALA A 1 88 ? 8.077 2.559 -9.063 1.00 94.44 88 ALA A CA 1
ATOM 709 C C . ALA A 1 88 ? 8.480 1.135 -9.486 1.00 94.44 88 ALA A C 1
ATOM 711 O O . ALA A 1 88 ? 9.492 0.974 -10.158 1.00 94.44 88 ALA A O 1
ATOM 712 N N . ILE A 1 89 ? 7.668 0.113 -9.184 1.00 94.19 89 ILE A N 1
ATOM 713 C CA . ILE A 1 89 ? 7.935 -1.273 -9.621 1.00 94.19 89 ILE A CA 1
ATOM 714 C C . ILE A 1 89 ? 7.956 -1.395 -11.152 1.00 94.19 89 ILE A C 1
ATOM 716 O O . ILE A 1 89 ? 8.728 -2.170 -11.707 1.00 94.19 89 ILE A O 1
ATOM 720 N N . THR A 1 90 ? 7.103 -0.647 -11.854 1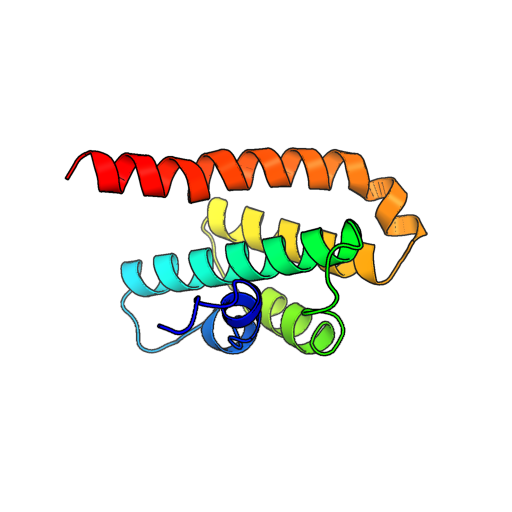.00 90.75 90 THR A N 1
ATOM 721 C CA . THR A 1 90 ? 6.957 -0.784 -13.315 1.00 90.75 90 THR A CA 1
ATOM 722 C C . THR A 1 90 ? 7.786 0.195 -14.134 1.00 90.75 90 THR A C 1
ATOM 724 O O . THR A 1 90 ? 7.872 0.040 -15.351 1.00 90.75 90 THR A O 1
ATOM 727 N N . ASN A 1 91 ? 8.353 1.222 -13.503 1.00 90.69 91 ASN A N 1
ATOM 728 C CA . ASN A 1 91 ? 9.091 2.269 -14.192 1.00 90.69 91 ASN A CA 1
ATOM 729 C C . ASN A 1 91 ? 10.337 2.654 -13.393 1.00 90.69 91 ASN A C 1
ATOM 731 O O . ASN A 1 91 ? 10.248 3.357 -12.389 1.00 90.69 91 ASN A O 1
ATOM 735 N N . GLU A 1 92 ? 11.500 2.244 -13.895 1.00 82.25 92 GLU A N 1
ATOM 736 C CA . GLU A 1 92 ? 12.798 2.508 -13.267 1.00 82.25 92 GLU A CA 1
ATOM 737 C C . GLU A 1 92 ? 13.094 4.010 -13.124 1.00 82.25 92 GLU A C 1
ATOM 739 O O . GLU A 1 92 ? 13.643 4.440 -12.113 1.00 82.25 92 GLU A O 1
ATOM 744 N N . ALA A 1 93 ? 12.670 4.836 -14.089 1.00 77.50 93 ALA A N 1
ATOM 745 C CA . ALA A 1 93 ? 12.825 6.286 -13.982 1.00 77.50 93 ALA A CA 1
ATOM 746 C C . ALA A 1 93 ? 11.986 6.845 -12.821 1.00 77.50 93 ALA A C 1
ATOM 748 O O . ALA A 1 93 ? 12.467 7.661 -12.041 1.00 77.50 93 ALA A O 1
ATOM 749 N N . SER A 1 94 ? 10.759 6.338 -12.650 1.00 81.19 94 SER A N 1
ATOM 750 C CA . SER A 1 94 ? 9.923 6.686 -11.498 1.00 81.19 94 SER A CA 1
ATOM 751 C C . SER A 1 94 ? 10.504 6.164 -10.187 1.00 81.19 94 SER A C 1
ATOM 753 O O . SER A 1 94 ? 10.379 6.833 -9.170 1.00 81.19 94 SER A O 1
ATOM 755 N N . ARG A 1 95 ? 11.157 4.998 -10.180 1.00 85.06 95 ARG A N 1
ATOM 756 C CA . ARG A 1 95 ? 11.785 4.453 -8.971 1.00 85.06 95 ARG A CA 1
ATOM 757 C C . ARG A 1 95 ? 12.831 5.407 -8.402 1.00 85.06 95 ARG A C 1
ATOM 759 O O . ARG A 1 95 ? 12.751 5.731 -7.223 1.00 85.06 95 ARG A O 1
ATOM 766 N N . GLN A 1 96 ? 13.761 5.877 -9.232 1.00 85.69 96 GLN A N 1
ATOM 767 C CA . GLN A 1 96 ? 14.836 6.766 -8.786 1.00 85.69 96 GLN A CA 1
ATOM 768 C C . GLN A 1 96 ? 14.303 8.114 -8.274 1.00 85.69 96 GLN A C 1
ATOM 770 O O . GLN A 1 96 ? 14.815 8.656 -7.301 1.00 85.69 96 GLN A O 1
ATOM 775 N N . GLU A 1 97 ? 13.253 8.647 -8.902 1.00 88.19 97 GLU A N 1
ATOM 776 C CA . GLU A 1 97 ? 12.613 9.899 -8.478 1.00 88.19 97 GLU A CA 1
ATOM 777 C C . GLU A 1 97 ? 11.836 9.758 -7.160 1.00 88.19 97 GLU A C 1
ATOM 779 O O . GLU A 1 97 ? 11.710 10.723 -6.406 1.00 88.19 97 GLU A O 1
ATOM 784 N N . LEU A 1 98 ? 11.297 8.567 -6.885 1.00 90.81 98 LEU A N 1
ATOM 785 C CA . LEU A 1 98 ? 10.398 8.318 -5.758 1.00 90.81 98 LEU A CA 1
ATOM 786 C C . LEU A 1 98 ? 11.094 7.680 -4.551 1.00 90.81 98 LEU A C 1
ATOM 788 O O . LEU A 1 98 ? 10.480 7.612 -3.490 1.00 90.81 98 LEU A O 1
ATOM 792 N N . GLU A 1 99 ? 12.339 7.222 -4.681 1.00 91.00 99 GLU A N 1
ATOM 793 C CA . GLU A 1 99 ? 13.051 6.435 -3.665 1.00 91.00 99 GLU A CA 1
ATOM 794 C C . GLU A 1 99 ? 13.076 7.111 -2.285 1.00 91.00 99 GLU A C 1
ATOM 796 O O . GLU A 1 99 ? 12.612 6.527 -1.304 1.00 91.00 99 GLU A O 1
ATOM 801 N N . GLU A 1 100 ? 13.529 8.367 -2.205 1.00 92.31 100 GLU A N 1
ATOM 802 C CA . GLU A 1 100 ? 13.612 9.107 -0.935 1.00 92.31 100 GLU A CA 1
ATOM 803 C C . GLU A 1 100 ? 12.233 9.303 -0.283 1.00 92.31 100 GLU A C 1
ATOM 805 O O . GLU A 1 100 ? 12.068 9.193 0.939 1.00 92.31 100 GLU A O 1
ATOM 810 N N . GLU A 1 101 ? 11.213 9.577 -1.098 1.00 95.38 101 GLU A N 1
ATOM 811 C CA . GLU A 1 101 ? 9.850 9.803 -0.624 1.00 95.38 101 GLU A CA 1
ATOM 812 C C . GLU A 1 101 ? 9.188 8.496 -0.171 1.00 95.38 101 GLU A C 1
ATOM 814 O O . GLU A 1 101 ? 8.528 8.467 0.871 1.00 95.38 101 GLU A O 1
ATOM 819 N N . LEU A 1 102 ? 9.402 7.399 -0.899 1.00 94.00 102 LEU A N 1
ATOM 820 C CA . LEU A 1 102 ? 8.947 6.063 -0.522 1.00 94.00 102 LEU A CA 1
ATOM 821 C C . LEU A 1 102 ? 9.600 5.605 0.784 1.00 94.00 102 LEU A C 1
ATOM 823 O O . LEU A 1 102 ? 8.903 5.107 1.670 1.00 94.00 102 LEU A O 1
ATOM 827 N N . GLU A 1 103 ? 10.897 5.855 0.967 1.00 93.88 103 GLU A N 1
ATOM 828 C CA . GLU A 1 103 ? 11.606 5.554 2.213 1.00 93.88 103 GLU A CA 1
ATOM 829 C C . GLU A 1 103 ? 11.047 6.380 3.388 1.00 93.88 103 GLU A C 1
ATOM 831 O O . GLU A 1 103 ? 10.769 5.86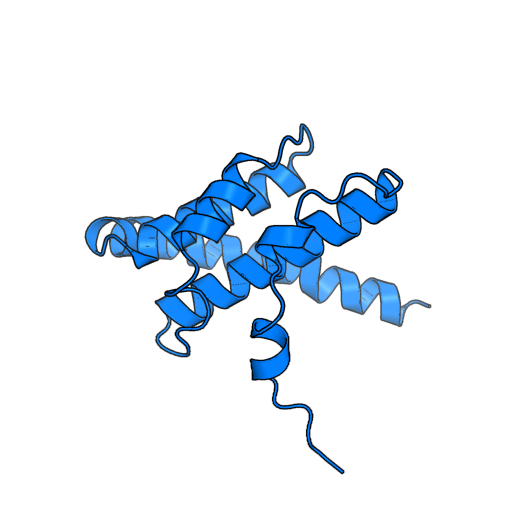0 4.477 1.00 93.88 103 GLU A O 1
ATOM 836 N N . ARG A 1 104 ? 10.807 7.682 3.178 1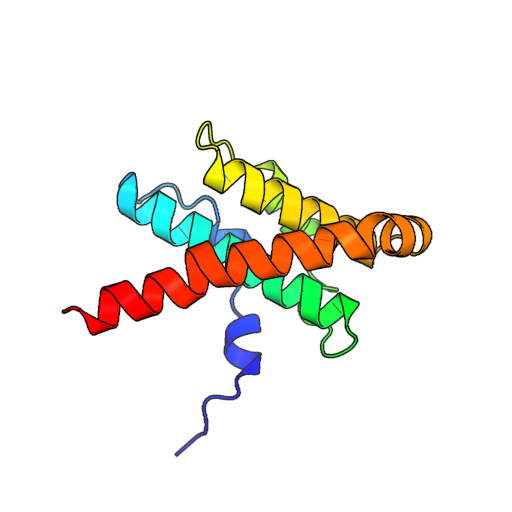.00 95.88 104 ARG A N 1
ATOM 837 C CA . ARG A 1 104 ? 10.167 8.555 4.174 1.00 95.88 104 ARG A CA 1
ATOM 838 C C . ARG A 1 104 ? 8.770 8.055 4.545 1.00 95.88 104 ARG A C 1
ATOM 840 O O . ARG A 1 104 ? 8.457 7.978 5.735 1.00 95.88 104 ARG A O 1
ATOM 847 N N . ARG A 1 105 ? 7.940 7.705 3.560 1.00 96.75 105 ARG A N 1
ATOM 848 C CA . ARG A 1 105 ? 6.579 7.188 3.772 1.00 96.75 105 ARG A CA 1
ATOM 849 C C . ARG A 1 105 ? 6.594 5.839 4.487 1.00 96.75 105 ARG A C 1
ATOM 851 O O . ARG A 1 105 ? 5.823 5.664 5.427 1.00 96.75 105 ARG A O 1
ATOM 858 N N . SER A 1 106 ? 7.519 4.945 4.140 1.00 93.44 106 SER A N 1
ATOM 859 C CA . SER A 1 106 ? 7.722 3.659 4.819 1.00 93.44 106 SER A CA 1
ATOM 860 C C . SER A 1 106 ? 7.949 3.835 6.326 1.00 93.44 106 SER A C 1
ATOM 862 O O . SER A 1 106 ? 7.243 3.239 7.146 1.00 93.44 106 SER A O 1
ATOM 864 N N . ARG A 1 107 ? 8.846 4.753 6.720 1.00 93.12 107 ARG A N 1
ATOM 865 C CA . ARG A 1 107 ? 9.100 5.078 8.139 1.00 93.12 107 ARG A CA 1
ATOM 866 C C . ARG A 1 107 ? 7.853 5.575 8.873 1.00 93.12 107 ARG A C 1
ATOM 868 O O . ARG A 1 107 ? 7.638 5.218 10.037 1.00 93.12 107 ARG A O 1
ATOM 875 N N . LEU A 1 108 ? 7.038 6.398 8.213 1.00 93.44 108 LEU A N 1
ATOM 876 C CA . LEU A 1 108 ? 5.792 6.910 8.789 1.00 93.44 108 LEU A CA 1
ATOM 877 C C . LEU A 1 108 ? 4.756 5.801 8.955 1.00 93.44 108 LEU A C 1
ATOM 879 O O . LEU A 1 108 ? 4.161 5.703 10.023 1.00 93.44 108 LEU A O 1
ATOM 883 N N . ILE A 1 109 ? 4.593 4.929 7.958 1.00 93.75 109 ILE A N 1
ATOM 884 C CA . ILE A 1 109 ? 3.667 3.791 8.034 1.00 93.75 109 ILE A CA 1
ATOM 885 C C . ILE A 1 109 ? 4.062 2.855 9.175 1.00 93.75 109 ILE A C 1
ATOM 887 O O . ILE A 1 109 ? 3.224 2.496 10.004 1.00 93.75 109 ILE A O 1
ATOM 891 N N . HIS A 1 110 ? 5.348 2.516 9.276 1.00 90.75 110 HIS A N 1
ATOM 892 C CA . HIS A 1 110 ? 5.854 1.698 10.373 1.00 90.75 110 HIS A CA 1
ATOM 893 C C . HIS A 1 110 ? 5.568 2.340 11.741 1.00 90.75 110 HIS A C 1
ATOM 895 O O . HIS A 1 110 ? 5.160 1.660 12.681 1.00 90.75 110 HIS A O 1
ATOM 901 N N . THR A 1 111 ? 5.747 3.655 11.868 1.00 90.25 111 THR A N 1
ATOM 902 C CA . THR A 1 111 ? 5.517 4.365 13.135 1.00 90.25 111 THR A CA 1
ATOM 903 C C . THR A 1 111 ? 4.031 4.444 13.493 1.00 90.25 111 THR A C 1
ATOM 905 O O . THR A 1 111 ? 3.666 4.141 14.630 1.00 90.25 111 THR A O 1
ATOM 908 N N . ASN A 1 112 ? 3.185 4.821 12.534 1.00 90.12 112 ASN A N 1
ATOM 909 C CA . ASN A 1 112 ? 1.786 5.174 12.772 1.00 90.12 112 ASN A CA 1
ATOM 910 C C . ASN A 1 112 ? 0.846 3.968 12.775 1.00 90.12 112 ASN A C 1
ATOM 912 O O . ASN A 1 112 ? -0.147 3.993 13.490 1.00 90.12 112 ASN A O 1
ATOM 916 N N . HIS A 1 113 ? 1.160 2.915 12.019 1.00 88.12 113 HIS A N 1
ATOM 917 C CA . HIS A 1 113 ? 0.304 1.732 11.924 1.00 88.12 113 HIS A CA 1
ATOM 918 C C . HIS A 1 113 ? 0.907 0.544 12.660 1.00 88.12 113 HIS A C 1
ATOM 920 O O . HIS A 1 113 ? 0.285 0.004 13.570 1.00 88.12 113 HIS A O 1
ATOM 926 N N . VAL A 1 114 ? 2.138 0.154 12.317 1.00 85.00 114 VAL A N 1
ATOM 927 C CA . VAL A 1 114 ? 2.735 -1.080 12.853 1.00 85.00 114 VAL A CA 1
ATOM 928 C C . VAL A 1 114 ? 3.065 -0.916 14.335 1.00 85.00 114 VAL A C 1
ATOM 930 O O . VAL A 1 114 ? 2.532 -1.624 15.188 1.00 85.00 114 VAL A O 1
ATOM 933 N N . ARG A 1 115 ? 3.915 0.057 14.674 1.00 88.50 115 ARG A N 1
ATOM 934 C CA . ARG A 1 115 ? 4.351 0.286 16.055 1.00 88.50 115 ARG A CA 1
ATOM 935 C C . ARG A 1 115 ? 3.194 0.720 16.950 1.00 88.50 115 ARG A C 1
ATOM 937 O O . ARG A 1 115 ? 3.096 0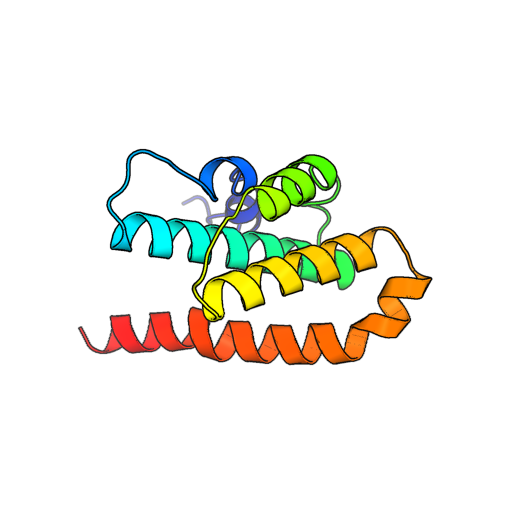.234 18.075 1.00 88.50 115 ARG A O 1
ATOM 944 N N . ALA A 1 116 ? 2.334 1.620 16.473 1.00 84.38 116 ALA A N 1
ATOM 945 C CA . ALA A 1 116 ? 1.187 2.089 17.246 1.00 84.38 116 ALA A CA 1
ATOM 946 C C . ALA A 1 116 ? 0.214 0.949 17.588 1.00 84.38 116 ALA A C 1
ATOM 948 O O . ALA A 1 116 ? -0.252 0.880 18.725 1.00 84.38 116 ALA A O 1
ATOM 949 N N . TYR A 1 117 ? -0.033 0.021 16.653 1.00 85.69 117 TYR A N 1
ATOM 950 C CA . TYR A 1 117 ? -0.844 -1.169 16.911 1.00 85.69 117 TYR A CA 1
ATOM 951 C C . TYR A 1 117 ? -0.247 -2.030 18.029 1.00 85.69 117 TYR A C 1
ATOM 953 O O . TYR A 1 117 ? -0.926 -2.329 19.005 1.00 85.69 117 TYR A O 1
ATOM 961 N N . PHE A 1 118 ? 1.041 -2.376 17.958 1.00 85.12 118 PHE A N 1
ATOM 962 C CA . PHE A 1 118 ? 1.657 -3.193 19.011 1.00 85.12 118 PHE A CA 1
ATOM 963 C C . PHE A 1 118 ? 1.669 -2.499 20.377 1.00 85.12 118 PHE A C 1
ATOM 965 O O . PHE A 1 118 ? 1.461 -3.154 21.395 1.00 85.12 118 PHE A O 1
ATOM 972 N N . LEU A 1 119 ? 1.870 -1.178 20.415 1.00 87.31 119 LEU A N 1
ATOM 973 C CA . LEU A 1 119 ? 1.787 -0.411 21.659 1.00 87.31 119 LEU A CA 1
ATOM 974 C C . LEU A 1 119 ? 0.370 -0.408 22.246 1.00 87.31 119 LEU A C 1
ATOM 976 O O . LEU A 1 119 ? 0.232 -0.499 23.464 1.00 87.31 119 LEU A O 1
ATOM 980 N N . SER A 1 120 ? -0.669 -0.323 21.410 1.00 87.69 120 SER A N 1
ATOM 981 C CA . SER A 1 120 ? -2.056 -0.348 21.885 1.00 87.69 120 SER A CA 1
ATOM 982 C C . SER A 1 120 ? -2.456 -1.720 22.425 1.00 87.69 120 SER A C 1
ATOM 984 O O . SER A 1 120 ? -3.142 -1.786 23.440 1.00 87.69 120 SER A O 1
ATOM 986 N N . GLN A 1 121 ? -1.979 -2.803 21.805 1.00 82.12 121 GLN A N 1
ATOM 987 C CA . GLN A 1 121 ? -2.219 -4.169 22.278 1.00 82.12 121 GLN A CA 1
ATOM 988 C C . GLN A 1 121 ? -1.438 -4.493 23.558 1.00 82.12 121 GLN A C 1
ATOM 990 O O . GLN A 1 121 ? -1.949 -5.195 24.418 1.00 82.12 121 GLN A O 1
ATOM 995 N N . ALA A 1 122 ? -0.220 -3.967 23.722 1.00 76.69 122 ALA A N 1
ATOM 996 C CA . ALA A 1 122 ? 0.586 -4.189 24.927 1.00 76.69 122 ALA A CA 1
ATOM 997 C C . ALA A 1 122 ? 0.064 -3.448 26.174 1.00 76.69 122 ALA A C 1
ATOM 999 O O . ALA A 1 122 ? 0.517 -3.724 27.283 1.00 76.69 122 ALA A O 1
ATOM 1000 N N . ALA A 1 123 ? -0.837 -2.479 25.994 1.00 72.00 123 ALA A N 1
ATOM 1001 C CA . ALA A 1 123 ? -1.468 -1.726 27.076 1.00 72.00 123 ALA A CA 1
ATOM 1002 C C . ALA A 1 123 ? -2.782 -2.360 27.585 1.00 72.00 123 ALA A C 1
ATOM 1004 O O . ALA A 1 123 ? -3.385 -1.805 28.507 1.00 72.00 123 ALA A O 1
ATOM 1005 N N . GLN A 1 124 ? -3.222 -3.472 26.981 1.00 58.19 124 GLN A N 1
ATOM 1006 C CA . GLN A 1 124 ? -4.393 -4.271 27.377 1.00 58.19 124 GLN A CA 1
ATOM 1007 C C . GLN A 1 124 ? -3.981 -5.444 28.270 1.00 58.19 124 GLN A C 1
ATOM 1009 O O . GLN A 1 124 ? -4.763 -5.760 29.194 1.00 58.19 124 GLN A O 1
#

Mean predicted aligned error: 5.24 Å

Secondary structure (DSSP, 8-state):
-----GGGGGGS-HHHHTT-TTS-HHHHHHHHHHHHHHHHHHHHHHHTTS--TTGGGHHHHHHHHHH-----HHHHHHHHHHHHHHHHHH-HHHHHHHHHHHHHHHHHHIIIIIIHHHHHHHT-

Nearest PDB structures (foldseek):
  3v5y-assembly1_A  TM=4.028E-01  e=4.554E+00  Homo sapiens
  7t3u-assembly1_A  TM=3.159E-01  e=5.587E+00  Homo sapiens
  6dqj-assembly1_C  TM=3.122E-01  e=6.189E+00  Homo sapiens

Radius of gyration: 14.69 Å; Cα contacts (8 Å, |Δi|>4): 101; chains: 1; bounding box: 35×40×42 Å

pLDDT: mean 87.81, std 10.37, range [45.94, 97.38]

Solvent-accessible surface area (backbone atoms only — not comparable to full-atom values): 7089 Å² total; per-residue (Å²): 135,79,78,78,57,72,69,61,67,68,68,54,68,40,54,72,49,40,74,52,84,90,53,57,75,66,59,32,48,53,43,25,50,52,27,44,53,52,54,37,51,42,38,47,33,38,70,74,68,75,46,61,79,44,68,92,39,47,65,56,41,51,55,34,49,72,63,63,82,63,92,48,66,68,60,44,54,46,42,52,50,37,53,50,43,60,45,27,71,76,29,70,74,48,29,72,75,38,46,70,59,51,53,54,49,49,56,48,47,44,52,67,50,55,51,43,48,54,55,57,60,74,75,109

Sequence (124 aa):
MGDLYWGSVYQLPYWEFIDAFELDEEQRRFLTHGCLVMLITMAFETLDGAGDYILDKLDSCRDAAARVKSNDEETRFLVETLQMALSAITNEASRQELEEELERRSRLIHTNHVRAYFLSQAAQ